Protein AF-A0A4R4VVX0-F1 (afdb_monomer)

Radius of gyration: 19.38 Å; Cα contacts (8 Å, |Δi|>4): 145; chains: 1; bounding box: 36×32×68 Å

Structure (mmCIF, N/CA/C/O backbone):
data_AF-A0A4R4VVX0-F1
#
_entry.id   AF-A0A4R4VVX0-F1
#
loop_
_atom_site.group_PDB
_atom_site.id
_atom_site.type_symbol
_atom_site.label_atom_id
_atom_site.label_alt_id
_atom_site.label_comp_id
_atom_site.label_asym_id
_atom_site.label_entity_id
_atom_site.label_seq_id
_atom_site.pdbx_PDB_ins_code
_atom_site.Cartn_x
_atom_site.Cartn_y
_atom_site.Cartn_z
_atom_site.occupancy
_atom_site.B_iso_or_equiv
_atom_site.auth_seq_id
_atom_site.auth_comp_id
_atom_site.auth_asym_id
_atom_site.auth_atom_id
_atom_site.pdbx_PDB_model_num
ATOM 1 N N . MET A 1 1 ? -5.667 10.682 46.283 1.00 42.91 1 MET A N 1
ATOM 2 C CA . MET A 1 1 ? -5.494 10.470 44.834 1.00 42.91 1 MET A CA 1
ATOM 3 C C . MET A 1 1 ? -6.436 9.339 44.505 1.00 42.91 1 MET A C 1
ATOM 5 O O . MET A 1 1 ? -6.134 8.206 44.853 1.00 42.91 1 MET A O 1
ATOM 9 N N . ASP A 1 2 ? -7.621 9.667 44.006 1.00 43.16 2 ASP A N 1
ATOM 10 C CA . ASP A 1 2 ? -8.606 8.655 43.640 1.00 43.16 2 ASP A CA 1
ATOM 11 C C . ASP A 1 2 ? -8.196 8.074 42.289 1.00 43.16 2 ASP A C 1
ATOM 13 O O . 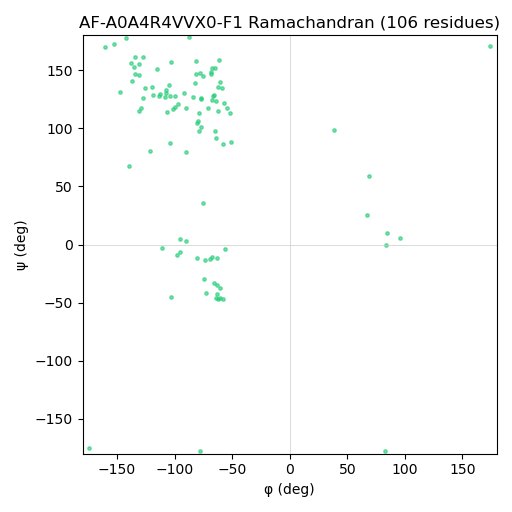ASP A 1 2 ? -8.131 8.783 41.283 1.00 43.16 2 ASP A O 1
ATOM 17 N N . VAL A 1 3 ? -7.816 6.799 42.297 1.00 53.41 3 VAL A N 1
ATOM 18 C CA . VAL A 1 3 ? -7.569 6.033 41.079 1.00 53.41 3 VAL A CA 1
ATOM 19 C C . VAL A 1 3 ? -8.941 5.612 40.577 1.00 53.41 3 VAL A C 1
ATOM 21 O O . VAL A 1 3 ? -9.599 4.779 41.193 1.00 53.41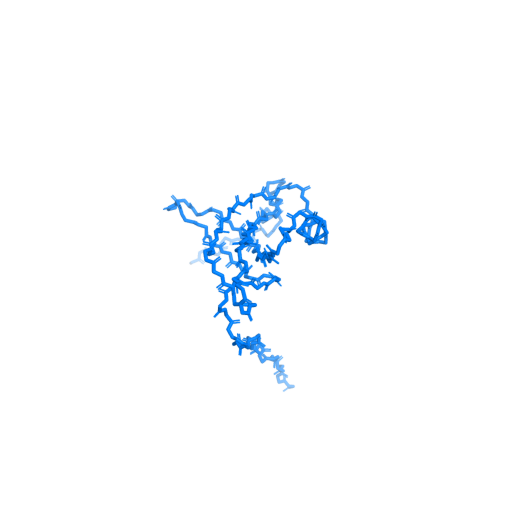 3 VAL A O 1
ATOM 24 N N . PHE A 1 4 ? -9.404 6.245 39.502 1.00 55.72 4 PHE A N 1
ATOM 25 C CA . PHE A 1 4 ? -10.580 5.768 38.788 1.00 55.72 4 PHE A CA 1
ATOM 26 C C . PHE A 1 4 ? -10.236 4.419 38.154 1.00 55.72 4 PHE A C 1
ATOM 28 O O . PHE A 1 4 ? -9.223 4.314 37.460 1.00 55.72 4 PHE A O 1
ATOM 35 N N . ASP A 1 5 ? -11.064 3.404 38.411 1.00 54.28 5 ASP A N 1
ATOM 36 C CA . ASP A 1 5 ? -10.967 2.105 37.747 1.00 54.28 5 ASP A CA 1
ATOM 37 C C . ASP A 1 5 ? -11.001 2.321 36.229 1.00 54.28 5 ASP A C 1
ATOM 39 O O . ASP A 1 5 ? -11.965 2.853 35.671 1.00 54.28 5 ASP A O 1
ATOM 43 N N . PHE A 1 6 ? -9.909 1.950 35.566 1.00 55.00 6 PHE A N 1
ATOM 44 C CA . PHE A 1 6 ? -9.825 1.941 34.115 1.00 55.00 6 PHE A CA 1
ATOM 45 C C . PHE A 1 6 ? -10.578 0.706 33.612 1.00 55.00 6 PHE A C 1
ATOM 47 O O . PHE A 1 6 ? -10.071 -0.410 33.699 1.00 55.00 6 PHE A O 1
ATOM 54 N N . ASP A 1 7 ? -11.807 0.906 33.134 1.00 60.69 7 ASP A 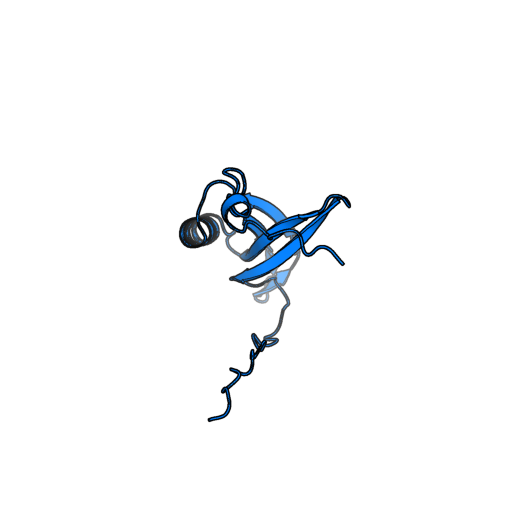N 1
ATOM 55 C CA . ASP A 1 7 ? -12.612 -0.153 32.520 1.00 60.69 7 ASP A CA 1
ATOM 56 C C . ASP A 1 7 ? -12.148 -0.388 31.073 1.00 60.69 7 ASP A C 1
ATOM 58 O O . ASP A 1 7 ? -12.521 0.331 30.142 1.00 60.69 7 ASP A O 1
ATOM 62 N N . ASP A 1 8 ? -11.306 -1.402 30.894 1.00 57.38 8 ASP A N 1
ATOM 63 C CA . ASP A 1 8 ? -10.718 -1.804 29.616 1.00 57.38 8 ASP A CA 1
ATOM 64 C C . ASP A 1 8 ? -11.739 -2.382 28.615 1.00 57.38 8 ASP A C 1
ATOM 66 O O . ASP A 1 8 ? -11.454 -2.504 27.422 1.00 57.38 8 ASP A O 1
ATOM 70 N N . ARG A 1 9 ? -12.971 -2.669 29.056 1.00 51.75 9 ARG A N 1
ATOM 71 C CA . ARG A 1 9 ? -14.035 -3.245 28.215 1.00 51.75 9 ARG A CA 1
ATOM 72 C C . ARG A 1 9 ? -14.636 -2.252 27.216 1.00 51.75 9 ARG A C 1
ATOM 74 O O . ARG A 1 9 ? -15.319 -2.680 26.289 1.00 51.75 9 ARG A O 1
ATOM 81 N N . ASN A 1 10 ? -14.362 -0.954 27.367 1.00 47.34 10 ASN A N 1
ATOM 82 C CA . ASN A 1 10 ? -14.736 0.099 26.411 1.00 47.34 10 ASN A CA 1
ATOM 83 C C . ASN A 1 10 ? -13.616 0.453 25.414 1.00 47.34 10 ASN A C 1
ATOM 85 O O . ASN A 1 10 ? -13.767 1.389 24.636 1.00 47.34 10 ASN A O 1
ATOM 89 N N . VAL A 1 11 ? -12.487 -0.264 25.425 1.00 55.47 11 VAL A N 1
ATOM 90 C CA . VAL A 1 11 ? -11.312 0.082 24.601 1.00 55.47 11 VAL A CA 1
ATOM 91 C C . VAL A 1 11 ? -11.447 -0.389 23.148 1.00 55.47 11 VAL A C 1
ATOM 93 O O . VAL A 1 11 ? -10.670 0.033 22.303 1.00 55.47 11 VAL A O 1
ATOM 96 N N . CYS A 1 12 ? -12.433 -1.233 22.834 1.00 46.94 12 CYS A N 1
ATOM 97 C CA . CYS A 1 12 ? -12.705 -1.678 21.468 1.00 46.94 12 CYS A CA 1
ATOM 98 C C . CYS A 1 12 ? -14.130 -1.299 21.067 1.00 46.94 12 CYS A C 1
ATOM 100 O O . CYS A 1 12 ? -15.054 -2.116 21.134 1.00 46.94 12 CYS A O 1
ATOM 102 N N . GLU A 1 13 ? -14.332 -0.042 20.674 1.00 53.09 13 GLU A N 1
ATOM 103 C CA . GLU A 1 13 ? -15.609 0.358 20.092 1.00 53.09 13 GLU A CA 1
ATOM 104 C C . GLU A 1 13 ? -15.781 -0.330 18.734 1.00 53.09 13 GLU A C 1
ATOM 106 O O . GLU A 1 13 ? -14.830 -0.601 18.007 1.00 53.09 13 GLU A O 1
ATOM 111 N N . ARG A 1 14 ? -17.029 -0.569 18.324 1.00 46.16 14 ARG A N 1
ATOM 112 C CA . ARG A 1 14 ? -17.400 -1.161 17.021 1.00 46.16 14 ARG A CA 1
ATOM 113 C C . ARG A 1 14 ? -16.854 -0.396 15.793 1.00 46.16 14 ARG A C 1
ATOM 115 O O . ARG A 1 14 ? -17.081 -0.823 14.663 1.00 46.16 14 ARG A O 1
ATOM 122 N N . LEU A 1 15 ? -16.195 0.741 16.024 1.00 51.62 15 LEU A N 1
ATOM 123 C CA . LEU A 1 15 ? -15.516 1.612 15.071 1.00 51.62 15 LEU A CA 1
ATOM 124 C C . LEU A 1 15 ? -14.001 1.338 14.953 1.00 51.62 15 LEU A C 1
ATOM 126 O O . LEU A 1 15 ? -13.388 1.868 14.029 1.00 51.62 15 LEU A O 1
ATOM 130 N N . ASP A 1 16 ? -13.418 0.460 15.778 1.00 58.16 16 ASP A N 1
ATOM 131 C CA . ASP A 1 16 ? -12.019 -0.003 15.688 1.00 58.16 16 ASP A CA 1
ATOM 132 C C . ASP A 1 16 ? -11.791 -1.008 14.549 1.00 58.16 16 ASP A C 1
ATOM 134 O O . ASP A 1 16 ? -10.998 -1.947 14.637 1.00 58.16 16 ASP A O 1
ATOM 138 N N . THR A 1 17 ? -12.485 -0.835 13.424 1.00 64.00 17 THR A N 1
ATOM 139 C CA . THR A 1 17 ? -12.123 -1.577 12.219 1.00 64.00 17 THR A CA 1
ATOM 140 C C . THR A 1 17 ? -10.755 -1.084 11.740 1.00 64.00 17 THR A C 1
ATOM 142 O O . THR A 1 17 ? -10.610 0.121 11.494 1.00 64.00 17 THR A O 1
ATOM 145 N N . PRO A 1 18 ? -9.758 -1.971 11.578 1.00 74.88 18 PRO A N 1
ATOM 146 C CA . PRO A 1 18 ? -8.422 -1.563 11.176 1.00 74.88 18 PRO A CA 1
ATOM 147 C C . PRO A 1 18 ? -8.477 -0.841 9.827 1.00 74.88 18 PRO A C 1
ATOM 149 O O . PRO A 1 18 ? -9.169 -1.263 8.896 1.00 74.88 18 PRO A O 1
ATOM 152 N N . THR A 1 19 ? -7.764 0.284 9.737 1.00 86.31 19 THR A N 1
ATOM 153 C CA . THR A 1 19 ? -7.635 1.039 8.491 1.00 86.31 19 THR A CA 1
ATOM 154 C C . THR A 1 19 ? -6.288 0.748 7.832 1.00 86.31 19 THR A C 1
ATOM 156 O O . THR A 1 19 ? -5.211 1.056 8.344 1.00 86.31 19 THR A O 1
ATOM 159 N N . PHE A 1 20 ? -6.428 0.158 6.654 1.00 91.25 20 PHE A N 1
ATOM 160 C CA . PHE A 1 20 ? -5.506 -0.009 5.545 1.00 91.25 20 PHE A CA 1
ATOM 161 C C . PHE A 1 20 ? -5.028 1.282 4.886 1.00 91.25 20 PHE A C 1
ATOM 163 O O . PHE A 1 20 ? -5.879 1.900 4.256 1.00 91.25 20 PHE A O 1
ATOM 170 N N . MET A 1 21 ? -3.757 1.690 4.911 1.00 94.12 21 MET A N 1
ATOM 171 C CA . MET A 1 21 ? -3.244 2.600 3.872 1.00 94.12 21 MET A CA 1
ATOM 172 C C . MET A 1 21 ? -2.309 1.837 2.944 1.00 94.12 21 MET A C 1
ATOM 174 O O . MET A 1 21 ? -1.373 1.188 3.394 1.00 94.12 21 MET A O 1
ATOM 178 N N . VAL A 1 22 ? -2.577 1.913 1.647 1.00 94.69 22 VAL A N 1
ATOM 179 C CA . VAL A 1 22 ? -1.778 1.276 0.605 1.00 94.69 22 VAL A CA 1
ATOM 180 C C . VAL A 1 22 ? -1.220 2.350 -0.301 1.00 94.69 22 VAL A C 1
ATOM 182 O O . VAL A 1 22 ? -1.976 3.155 -0.837 1.00 94.69 22 VAL A O 1
ATOM 185 N N . GLU A 1 23 ? 0.080 2.327 -0.528 1.00 95.56 23 GLU A N 1
ATOM 186 C CA . GLU A 1 23 ? 0.714 3.088 -1.593 1.00 95.56 23 GLU A CA 1
ATOM 187 C C . GLU A 1 23 ? 0.961 2.156 -2.770 1.00 95.56 23 GLU A C 1
ATOM 189 O O . GLU A 1 23 ? 1.677 1.166 -2.637 1.00 95.56 23 GLU A O 1
ATOM 194 N N . LEU A 1 24 ? 0.358 2.445 -3.920 1.00 95.69 24 LEU A N 1
ATOM 195 C CA . LEU A 1 24 ? 0.621 1.720 -5.158 1.00 95.69 24 LEU A CA 1
ATOM 196 C C . LEU A 1 24 ? 1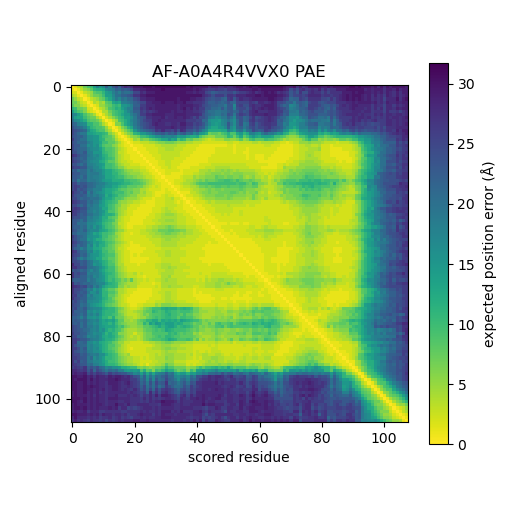.645 2.494 -5.972 1.00 95.69 24 LEU A C 1
ATOM 198 O O . LEU A 1 24 ? 1.402 3.642 -6.347 1.00 95.69 24 LEU A O 1
ATOM 202 N N . TRP A 1 25 ? 2.768 1.852 -6.259 1.00 95.81 25 TRP A N 1
ATOM 203 C CA . TRP A 1 25 ? 3.876 2.437 -6.992 1.00 95.81 25 TRP A CA 1
ATOM 204 C C . TRP A 1 25 ? 3.948 1.839 -8.393 1.00 95.81 25 TRP A C 1
ATOM 206 O O . TRP A 1 25 ? 3.877 0.625 -8.577 1.00 95.81 25 TRP A O 1
ATOM 216 N N . SER A 1 26 ? 4.094 2.706 -9.387 1.00 94.06 26 SER A N 1
ATOM 217 C CA . SER A 1 26 ? 4.290 2.342 -10.793 1.00 94.06 26 SER A CA 1
ATOM 218 C C . SER A 1 26 ? 5.460 3.122 -11.369 1.00 94.06 26 SER A C 1
ATOM 220 O O . SER A 1 26 ? 5.798 4.194 -10.866 1.00 94.06 26 SER A O 1
ATOM 222 N N . TRP A 1 27 ? 6.083 2.582 -12.408 1.00 93.75 27 TRP A N 1
ATOM 223 C CA . TRP A 1 27 ? 7.171 3.238 -13.125 1.00 93.75 27 TRP A CA 1
ATOM 224 C C . TRP A 1 27 ? 7.219 2.763 -14.574 1.00 93.75 27 TRP A C 1
ATOM 226 O O . TRP A 1 27 ? 6.507 1.848 -14.980 1.00 93.75 27 TRP A O 1
ATOM 236 N N . SER A 1 28 ? 8.072 3.403 -15.358 1.00 91.31 28 SER A N 1
ATOM 237 C CA . SER A 1 28 ? 8.467 2.952 -16.690 1.00 91.31 28 SER A CA 1
ATOM 238 C C . SER A 1 28 ? 9.855 2.320 -16.637 1.00 91.31 28 SER A C 1
ATOM 240 O O . SER A 1 28 ? 10.624 2.585 -15.715 1.00 91.31 28 SER A O 1
ATOM 242 N N . ILE A 1 29 ? 10.165 1.463 -17.605 1.00 90.44 29 ILE A N 1
ATOM 243 C CA . ILE A 1 29 ? 11.487 0.852 -17.752 1.00 90.44 29 ILE A CA 1
ATOM 244 C C . ILE A 1 29 ? 12.099 1.415 -19.031 1.00 90.44 29 ILE A C 1
ATOM 246 O O . ILE A 1 29 ? 11.433 1.436 -20.070 1.00 90.44 29 ILE A O 1
ATOM 250 N N . ASP A 1 30 ? 13.328 1.914 -18.948 1.00 88.88 30 ASP A N 1
ATOM 251 C CA . ASP A 1 30 ? 14.036 2.441 -20.110 1.00 88.88 30 ASP A CA 1
ATOM 252 C C . ASP A 1 30 ? 14.624 1.321 -20.998 1.00 88.88 30 ASP A C 1
ATOM 254 O O . ASP A 1 30 ? 14.446 0.127 -20.753 1.00 88.88 30 ASP A O 1
ATOM 258 N N . SER A 1 31 ? 15.338 1.690 -22.065 1.00 86.81 31 SER A N 1
ATOM 259 C CA . SER A 1 31 ? 15.941 0.717 -22.987 1.00 86.81 31 SER A CA 1
ATOM 260 C C . SER A 1 31 ? 17.101 -0.094 -22.391 1.00 86.81 31 SER A C 1
ATOM 262 O O . SER A 1 31 ? 17.513 -1.080 -23.002 1.00 86.81 31 SER A O 1
ATOM 264 N N . LYS A 1 32 ? 17.631 0.299 -21.227 1.00 89.69 32 LYS A N 1
ATOM 265 C CA . LYS A 1 32 ? 18.691 -0.401 -20.489 1.00 89.69 32 LYS A CA 1
ATOM 266 C C . LYS A 1 32 ? 18.145 -1.286 -19.368 1.00 89.69 32 LYS A C 1
ATOM 268 O O . LYS A 1 32 ? 18.899 -2.089 -18.827 1.00 89.69 32 LYS A O 1
ATOM 273 N N . GLY A 1 33 ? 16.850 -1.190 -19.070 1.00 83.81 33 GLY A N 1
ATOM 274 C CA . GLY A 1 33 ? 16.213 -1.921 -17.979 1.00 83.81 33 GLY A CA 1
ATOM 275 C C . GLY A 1 33 ? 16.104 -1.120 -16.680 1.00 83.81 33 GLY A C 1
ATOM 276 O O . GLY A 1 33 ? 15.652 -1.677 -15.680 1.00 83.81 33 GLY A O 1
ATOM 277 N N . ASP A 1 34 ? 16.468 0.164 -16.684 1.00 86.06 34 ASP A N 1
ATOM 278 C CA . ASP A 1 34 ? 16.448 1.010 -15.495 1.00 86.06 34 ASP A CA 1
ATOM 279 C C . ASP A 1 34 ? 15.037 1.557 -15.231 1.00 86.06 34 ASP A C 1
ATOM 281 O O . ASP A 1 34 ? 14.306 1.957 -16.146 1.00 86.06 34 ASP A O 1
ATOM 285 N N . ALA A 1 35 ? 14.640 1.573 -13.957 1.00 86.69 35 ALA A N 1
ATOM 286 C CA . ALA A 1 35 ? 13.343 2.088 -13.535 1.00 86.69 35 ALA A CA 1
ATOM 287 C C . ALA A 1 35 ? 13.337 3.626 -13.521 1.00 86.69 35 ALA A C 1
ATOM 289 O O . ALA A 1 35 ? 14.153 4.259 -12.854 1.00 86.69 35 ALA A O 1
ATOM 290 N N . MET A 1 36 ? 12.382 4.224 -14.234 1.00 85.94 36 MET A N 1
ATOM 291 C CA . MET A 1 36 ? 12.261 5.667 -14.438 1.00 85.94 36 MET A CA 1
ATOM 292 C C . MET A 1 36 ? 10.820 6.140 -14.228 1.00 85.94 36 MET A C 1
ATOM 294 O O . MET A 1 36 ? 9.863 5.453 -14.590 1.00 85.94 36 MET A O 1
ATOM 298 N N . GLY A 1 37 ? 10.652 7.359 -13.706 1.00 88.25 37 GLY A N 1
ATOM 299 C CA . GLY A 1 37 ? 9.338 8.000 -13.586 1.00 88.25 37 GLY A CA 1
ATOM 300 C C . GLY A 1 37 ? 8.420 7.324 -12.565 1.00 88.25 37 GLY A C 1
ATOM 301 O O . GLY A 1 37 ? 7.336 6.864 -12.919 1.00 88.25 37 GLY A O 1
ATOM 302 N N . PHE A 1 38 ? 8.854 7.256 -11.304 1.00 91.88 38 PHE A N 1
ATOM 303 C CA . PHE A 1 38 ? 8.057 6.688 -10.216 1.00 91.88 38 PHE A CA 1
ATOM 304 C C . PHE A 1 38 ? 6.808 7.525 -9.931 1.00 91.88 38 PHE A C 1
ATOM 306 O O . PHE A 1 38 ? 6.889 8.731 -9.699 1.00 91.88 38 PHE A O 1
ATOM 313 N N . HIS A 1 39 ? 5.656 6.864 -9.900 1.00 93.75 39 HIS A N 1
ATOM 314 C CA . HIS A 1 39 ? 4.372 7.460 -9.562 1.00 93.75 39 HIS A CA 1
ATOM 315 C C . HIS A 1 39 ? 3.694 6.654 -8.453 1.00 93.75 39 HIS A C 1
ATOM 317 O O . HIS A 1 39 ? 3.480 5.447 -8.605 1.00 93.75 39 HIS A O 1
ATOM 323 N N . MET A 1 40 ? 3.318 7.339 -7.371 1.00 93.81 40 MET A N 1
ATOM 324 C CA . MET A 1 40 ? 2.624 6.769 -6.216 1.00 93.81 40 MET A CA 1
ATOM 325 C C . MET A 1 40 ? 1.145 7.151 -6.225 1.00 93.81 40 MET A C 1
ATOM 327 O O . MET A 1 40 ? 0.781 8.291 -6.504 1.00 93.81 40 MET A O 1
ATOM 331 N N . THR A 1 41 ? 0.269 6.199 -5.918 1.00 94.44 41 THR A N 1
ATOM 332 C CA . THR A 1 41 ? -1.162 6.446 -5.708 1.00 94.44 41 THR A CA 1
ATOM 333 C C . THR A 1 41 ? -1.619 5.830 -4.389 1.00 94.44 41 THR A C 1
ATOM 335 O O . THR A 1 41 ? -1.586 4.602 -4.265 1.00 94.44 41 THR A O 1
ATOM 338 N N . PRO A 1 42 ? -2.092 6.634 -3.419 1.00 92.56 42 PRO A N 1
ATOM 339 C CA . PRO A 1 42 ? -2.548 6.110 -2.144 1.00 92.56 42 PRO A CA 1
ATOM 340 C C . PRO A 1 42 ? -3.985 5.581 -2.241 1.00 92.56 42 PRO A C 1
ATOM 342 O O . PRO A 1 42 ? -4.834 6.123 -2.957 1.00 92.56 42 PRO A O 1
ATOM 345 N N . ARG A 1 43 ? -4.285 4.529 -1.480 1.00 93.94 43 ARG A N 1
ATOM 346 C CA . ARG A 1 43 ? -5.617 3.936 -1.317 1.00 93.94 43 ARG A CA 1
ATOM 347 C C . ARG A 1 43 ? -5.859 3.604 0.146 1.00 93.94 43 ARG A C 1
ATOM 349 O O . ARG A 1 43 ? -4.962 3.133 0.834 1.00 93.94 43 ARG A O 1
ATOM 356 N N . LEU A 1 44 ? -7.086 3.831 0.608 1.00 91.62 44 LEU A N 1
ATOM 357 C CA . LEU A 1 44 ? -7.511 3.423 1.941 1.00 91.62 44 LEU A CA 1
ATOM 358 C C . LEU A 1 44 ? -8.390 2.178 1.844 1.00 91.62 44 LEU A C 1
ATOM 360 O O . LEU A 1 44 ? -9.376 2.179 1.107 1.00 91.62 44 LEU A O 1
ATOM 364 N N . LEU A 1 45 ? -8.043 1.144 2.605 1.00 90.56 45 LEU A N 1
ATOM 365 C CA . LEU A 1 45 ? -8.829 -0.075 2.763 1.00 90.56 45 LEU A CA 1
ATOM 366 C C . LEU A 1 45 ? -9.460 -0.067 4.157 1.00 90.56 45 LEU A C 1
ATOM 368 O O . LEU A 1 45 ? -8.787 0.202 5.151 1.00 90.56 45 LEU A O 1
ATOM 372 N N . ARG A 1 46 ? -10.764 -0.316 4.233 1.00 88.88 46 ARG A N 1
ATOM 373 C CA . ARG A 1 46 ? -11.532 -0.334 5.484 1.00 88.88 46 ARG A CA 1
ATOM 374 C C . ARG A 1 46 ? -12.443 -1.548 5.493 1.00 88.88 46 ARG A C 1
ATOM 376 O O . ARG A 1 46 ? -12.877 -1.985 4.430 1.00 88.88 46 ARG A O 1
ATOM 383 N N . GLY A 1 47 ? -12.770 -2.034 6.687 1.00 86.12 47 GLY A N 1
ATOM 384 C CA . GLY A 1 47 ? -13.682 -3.168 6.849 1.00 86.12 47 GLY A CA 1
ATOM 385 C C . GLY A 1 47 ? -13.122 -4.487 6.313 1.00 86.12 47 GLY A C 1
ATOM 386 O O . GLY A 1 47 ? -13.901 -5.356 5.943 1.00 86.12 47 GLY A O 1
ATOM 387 N N . CYS A 1 48 ? -11.797 -4.615 6.253 1.00 86.50 48 CYS A N 1
ATOM 388 C CA . CYS A 1 48 ? -11.099 -5.843 5.898 1.00 86.50 48 CYS A CA 1
ATOM 389 C C . CYS A 1 48 ? -10.058 -6.172 6.971 1.00 86.50 48 CYS A C 1
ATOM 391 O O . CYS A 1 48 ? -9.664 -5.291 7.742 1.00 86.50 48 CYS A O 1
ATOM 393 N N . ASP A 1 49 ? -9.595 -7.416 7.015 1.00 89.88 49 ASP A N 1
ATOM 394 C CA . ASP A 1 49 ? -8.437 -7.795 7.825 1.00 89.88 49 ASP A CA 1
ATOM 395 C C . ASP A 1 49 ? -7.105 -7.608 7.065 1.00 89.88 49 ASP A C 1
ATOM 397 O O . ASP A 1 49 ? -7.064 -7.193 5.902 1.00 89.88 49 ASP A O 1
ATOM 401 N N . VAL A 1 50 ? -5.983 -7.893 7.734 1.00 89.06 50 VAL A N 1
ATOM 402 C CA . VAL A 1 50 ? -4.642 -7.740 7.145 1.00 89.06 50 VAL A CA 1
ATOM 403 C C . VAL A 1 50 ? -4.385 -8.700 5.977 1.00 89.06 50 VAL A C 1
ATOM 405 O O . VAL A 1 50 ? -3.684 -8.344 5.031 1.00 89.06 50 VAL A O 1
ATOM 408 N N . ARG A 1 51 ? -4.945 -9.915 6.009 1.00 92.88 51 ARG A N 1
ATOM 409 C CA . ARG A 1 51 ? -4.757 -10.920 4.952 1.00 92.88 51 ARG A CA 1
ATOM 410 C C . ARG A 1 51 ? -5.536 -10.522 3.709 1.00 92.88 51 ARG A C 1
ATOM 412 O O . ARG A 1 51 ? -5.012 -10.631 2.603 1.00 92.88 51 ARG A O 1
ATOM 419 N N . GLU A 1 52 ? -6.754 -10.031 3.893 1.00 94.44 52 GLU A N 1
ATOM 420 C CA . GLU A 1 52 ? -7.578 -9.473 2.826 1.00 94.44 52 GLU A CA 1
ATOM 421 C C . GLU A 1 52 ? -6.926 -8.230 2.212 1.00 94.44 52 GLU A C 1
ATOM 423 O O . GLU A 1 52 ? -6.871 -8.113 0.987 1.00 94.44 52 GLU A O 1
ATOM 428 N N . ALA A 1 53 ? -6.361 -7.342 3.040 1.00 94.38 53 ALA A N 1
ATOM 429 C CA . ALA A 1 53 ? -5.618 -6.177 2.567 1.00 94.38 53 ALA A CA 1
ATOM 430 C C . ALA A 1 53 ? -4.399 -6.580 1.718 1.00 94.38 53 ALA A C 1
ATOM 432 O O . ALA A 1 53 ? -4.209 -6.046 0.626 1.00 94.38 53 ALA A O 1
ATOM 433 N N . LEU A 1 54 ? -3.609 -7.562 2.167 1.00 95.19 54 LEU A N 1
ATOM 434 C CA . LEU A 1 54 ? -2.471 -8.092 1.406 1.00 95.19 54 LEU A CA 1
ATOM 435 C C . LEU A 1 54 ? -2.903 -8.722 0.076 1.00 95.19 54 LEU A C 1
ATOM 437 O O . LEU A 1 54 ? -2.336 -8.402 -0.968 1.00 95.19 54 LEU A O 1
ATOM 441 N N . ALA A 1 55 ? -3.939 -9.564 0.095 1.00 96.25 55 ALA A N 1
ATOM 442 C CA . ALA A 1 55 ? -4.474 -10.180 -1.117 1.00 96.25 55 ALA A CA 1
ATOM 443 C C . ALA A 1 55 ? -4.984 -9.125 -2.113 1.00 96.25 55 ALA A C 1
ATOM 445 O O . ALA A 1 55 ? -4.806 -9.261 -3.327 1.00 96.25 55 ALA A O 1
ATOM 446 N N . TRP A 1 56 ? -5.589 -8.046 -1.608 1.00 96.69 56 TRP A N 1
ATOM 447 C CA . TRP A 1 56 ? -5.985 -6.910 -2.428 1.00 96.69 56 TRP A CA 1
ATOM 448 C C . TRP A 1 56 ? -4.767 -6.217 -3.049 1.00 96.69 56 TRP A C 1
ATOM 450 O O . TRP A 1 56 ? -4.777 -5.966 -4.256 1.00 96.69 56 TRP A O 1
ATOM 460 N N . CYS A 1 57 ? -3.709 -5.954 -2.276 1.00 96.25 57 CYS A N 1
ATOM 461 C CA . CYS A 1 57 ? -2.475 -5.352 -2.785 1.00 96.25 57 CYS A CA 1
ATOM 462 C C . CYS A 1 57 ? -1.851 -6.187 -3.907 1.00 96.25 57 CYS A C 1
ATOM 464 O O . CYS A 1 57 ? -1.531 -5.650 -4.966 1.00 96.25 57 CYS A O 1
ATOM 466 N N . ASP A 1 58 ? -1.739 -7.503 -3.727 1.00 94.12 58 ASP A N 1
ATOM 467 C CA . ASP A 1 58 ? -1.156 -8.385 -4.741 1.00 94.12 58 ASP A CA 1
ATOM 468 C C . ASP A 1 58 ? -1.956 -8.421 -6.042 1.00 94.12 58 ASP A C 1
ATOM 470 O O . ASP A 1 58 ? -1.367 -8.490 -7.121 1.00 94.12 58 ASP A O 1
ATOM 474 N N . LYS A 1 59 ? -3.286 -8.332 -5.952 1.00 96.62 59 LYS A N 1
ATOM 475 C CA . LYS A 1 59 ? -4.171 -8.302 -7.120 1.00 96.62 59 LYS A CA 1
ATOM 476 C C . LYS A 1 59 ? -4.141 -6.964 -7.865 1.00 96.62 59 LYS A C 1
ATOM 478 O O . LYS A 1 59 ? -4.405 -6.942 -9.064 1.00 96.62 59 LYS A O 1
ATOM 483 N N . ASN A 1 60 ? -3.876 -5.859 -7.166 1.00 96.25 60 ASN A N 1
ATOM 484 C CA . ASN A 1 60 ? -4.019 -4.503 -7.710 1.00 96.25 60 ASN A CA 1
ATOM 485 C C . ASN A 1 60 ? -2.687 -3.773 -7.928 1.00 96.25 60 ASN A C 1
ATOM 487 O O . ASN A 1 60 ? -2.697 -2.648 -8.433 1.00 96.25 60 ASN A O 1
ATOM 491 N N . LYS A 1 61 ? -1.547 -4.370 -7.558 1.00 93.44 61 LYS A N 1
ATOM 492 C CA . LYS A 1 61 ? -0.242 -3.753 -7.804 1.00 93.44 61 LYS A CA 1
ATOM 493 C C . LYS A 1 61 ? 0.004 -3.572 -9.312 1.00 93.44 61 LYS A C 1
ATOM 495 O O . LYS A 1 61 ? -0.274 -4.494 -10.085 1.00 93.44 61 LYS A O 1
ATOM 500 N N . PRO A 1 62 ? 0.518 -2.409 -9.745 1.00 92.38 62 PRO A N 1
ATOM 501 C CA . PRO A 1 62 ? 0.864 -2.181 -11.144 1.00 92.38 62 PRO A CA 1
ATOM 502 C C . PRO A 1 62 ? 1.947 -3.147 -11.644 1.00 92.38 62 PRO A C 1
ATOM 504 O O . PRO A 1 62 ? 2.717 -3.703 -10.860 1.00 92.38 62 PRO A O 1
ATOM 507 N N . SER A 1 63 ? 2.028 -3.318 -12.965 1.00 90.06 63 SER A N 1
ATOM 508 C CA . SER A 1 63 ? 3.102 -4.065 -13.623 1.00 90.06 63 SER A CA 1
ATOM 509 C C . SER A 1 63 ? 3.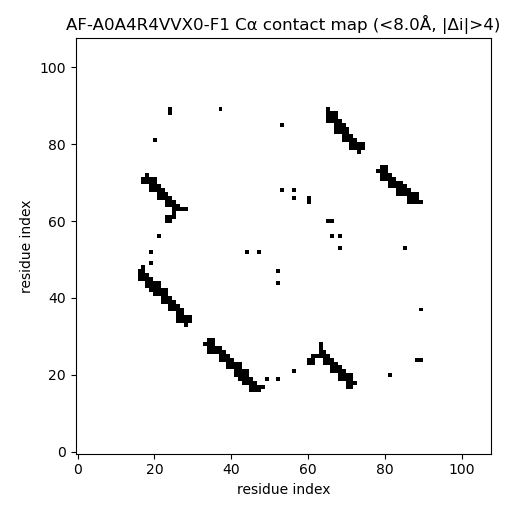672 -3.240 -14.788 1.00 90.06 63 SER A C 1
ATOM 511 O O . SER A 1 63 ? 2.935 -2.987 -15.743 1.00 90.06 63 SER A O 1
ATOM 513 N N . PRO A 1 64 ? 4.945 -2.803 -14.725 1.00 90.12 64 PRO A N 1
ATOM 514 C CA . PRO A 1 64 ? 5.847 -2.908 -13.576 1.00 90.12 64 PRO A CA 1
ATOM 515 C C . PRO A 1 64 ? 5.389 -2.012 -12.410 1.00 90.12 64 PRO A C 1
ATOM 517 O O . PRO A 1 64 ? 4.804 -0.945 -12.609 1.00 90.12 64 PRO A O 1
ATOM 520 N N . GLY A 1 65 ? 5.624 -2.468 -11.182 1.00 91.56 65 GLY A N 1
ATOM 521 C CA . GLY A 1 65 ? 5.147 -1.774 -9.993 1.00 91.56 65 GLY A CA 1
ATOM 522 C C . GLY A 1 65 ? 5.390 -2.531 -8.694 1.00 91.56 65 GLY A C 1
ATOM 523 O O . GLY A 1 65 ? 5.775 -3.703 -8.682 1.00 91.56 65 GLY A O 1
ATOM 524 N N . SER A 1 66 ? 5.145 -1.842 -7.586 1.00 94.31 66 SER A N 1
ATOM 525 C CA . SER A 1 66 ? 5.177 -2.392 -6.233 1.00 94.31 66 SER A CA 1
ATOM 526 C C . SER A 1 66 ? 4.061 -1.777 -5.391 1.00 94.31 66 SER A C 1
ATOM 528 O O . SER A 1 66 ? 3.287 -0.937 -5.855 1.00 94.31 66 SER A O 1
ATOM 530 N N . PHE A 1 67 ? 3.943 -2.224 -4.147 1.00 95.56 67 PHE A N 1
ATOM 531 C CA . PHE A 1 67 ? 3.071 -1.589 -3.171 1.00 95.56 67 PHE A CA 1
ATOM 532 C C . PHE A 1 67 ? 3.797 -1.431 -1.841 1.00 95.56 67 PHE A C 1
ATOM 534 O O . PHE A 1 67 ? 4.765 -2.147 -1.591 1.00 95.56 67 PHE A O 1
ATOM 541 N N . VAL A 1 68 ? 3.285 -0.551 -0.985 1.00 95.94 68 VAL A N 1
ATOM 542 C CA . VAL A 1 68 ? 3.560 -0.526 0.456 1.00 95.94 68 VAL A CA 1
ATOM 543 C C . VAL A 1 68 ? 2.233 -0.569 1.200 1.00 95.94 68 VAL A C 1
ATOM 545 O O . VAL A 1 68 ? 1.292 0.123 0.822 1.00 95.94 68 VAL A O 1
ATOM 548 N N . LEU A 1 69 ? 2.136 -1.402 2.232 1.00 95.56 69 LEU A N 1
ATOM 549 C CA . LEU A 1 69 ? 0.958 -1.535 3.084 1.00 95.56 69 LEU A CA 1
ATOM 550 C C . LEU A 1 69 ? 1.286 -1.045 4.494 1.00 95.56 69 LEU A C 1
ATOM 552 O O . LEU A 1 69 ? 2.212 -1.554 5.124 1.00 95.56 69 LEU A O 1
ATOM 556 N N . PHE A 1 70 ? 0.466 -0.138 5.013 1.00 93.75 70 PHE A N 1
ATOM 557 C CA . PHE A 1 70 ? 0.539 0.379 6.373 1.00 93.75 70 PHE A CA 1
ATOM 558 C C . PHE A 1 70 ? -0.754 0.090 7.136 1.00 93.75 70 PHE A C 1
ATOM 560 O O . PHE A 1 70 ? -1.837 0.357 6.621 1.00 93.75 70 PHE A O 1
ATOM 567 N N . ALA A 1 71 ? -0.661 -0.361 8.385 1.00 90.12 71 ALA A N 1
ATOM 568 C CA . ALA A 1 71 ? -1.784 -0.292 9.324 1.00 90.12 71 ALA A CA 1
ATOM 569 C C . ALA A 1 71 ? -1.701 1.010 10.110 1.00 90.12 71 ALA A C 1
ATOM 571 O O . ALA A 1 71 ? -0.648 1.318 10.661 1.00 90.12 71 ALA A O 1
ATOM 572 N N . GLY A 1 72 ? -2.785 1.773 10.203 1.00 84.50 72 GLY A N 1
ATOM 573 C CA . GLY A 1 72 ? -2.722 3.028 10.939 1.00 84.50 72 GLY A CA 1
ATOM 574 C C . GLY A 1 72 ? -4.043 3.747 11.099 1.00 84.50 72 GLY A C 1
ATOM 575 O O . GLY A 1 72 ? -5.103 3.261 10.708 1.00 84.50 72 GLY A O 1
ATOM 576 N N . VAL A 1 73 ? -3.952 4.935 11.686 1.00 79.50 73 VAL A N 1
ATOM 577 C CA . VAL A 1 73 ? -5.089 5.806 11.980 1.00 79.50 73 VAL A CA 1
ATOM 578 C C . VAL A 1 73 ? -4.813 7.220 11.485 1.00 79.50 73 VAL A C 1
ATOM 580 O O . VAL A 1 73 ? -3.681 7.712 11.519 1.00 79.50 73 VAL A O 1
ATOM 583 N N . TRP A 1 74 ? -5.865 7.896 11.029 1.00 73.44 74 TRP A N 1
ATOM 584 C CA . TRP A 1 74 ? -5.809 9.332 10.774 1.00 73.44 74 TRP A CA 1
ATOM 585 C C . TRP A 1 74 ? -5.890 10.077 12.098 1.00 73.44 74 TRP A C 1
ATOM 587 O O . TRP A 1 74 ? -6.802 9.856 12.890 1.00 73.44 74 TRP A O 1
ATOM 597 N N . THR A 1 75 ? -4.919 10.947 12.347 1.00 74.88 75 THR A N 1
ATOM 598 C CA . THR A 1 75 ? -4.899 11.770 13.554 1.00 74.88 75 THR A CA 1
ATOM 599 C C . THR A 1 75 ? -5.810 12.985 13.392 1.00 74.88 75 THR A C 1
ATOM 601 O O . THR A 1 75 ? -6.036 13.474 12.284 1.00 74.88 75 THR A O 1
ATOM 604 N N . ASN A 1 76 ? -6.250 13.552 14.516 1.00 74.38 76 ASN A N 1
ATOM 605 C CA . ASN A 1 76 ? -7.024 14.802 14.543 1.00 74.38 76 ASN A CA 1
ATOM 606 C C . ASN A 1 76 ? -6.242 16.014 13.998 1.00 74.38 76 ASN A C 1
ATOM 608 O O . ASN A 1 76 ? -6.819 17.070 13.766 1.00 74.38 76 ASN A O 1
ATOM 612 N N . LEU A 1 77 ? -4.929 15.863 13.801 1.00 78.31 77 LEU A N 1
ATOM 613 C CA . LEU A 1 77 ? -4.037 16.869 13.229 1.00 78.31 77 LEU A CA 1
ATOM 614 C C . LEU A 1 77 ? -3.933 16.762 11.696 1.00 78.31 77 LEU A C 1
ATOM 616 O O . LEU A 1 77 ? -3.170 17.504 11.084 1.00 78.31 77 LEU A O 1
ATOM 620 N N . GLY A 1 78 ? -4.680 15.846 11.071 1.00 75.31 78 GLY A N 1
ATOM 621 C CA . GLY A 1 78 ? -4.772 15.728 9.615 1.00 75.31 78 GLY A CA 1
ATOM 622 C C . GLY A 1 78 ? -3.665 14.906 8.954 1.00 75.31 78 GLY A C 1
ATOM 623 O O . GLY A 1 78 ? -3.581 14.900 7.730 1.00 75.31 78 GLY A O 1
ATOM 624 N N . TYR A 1 79 ? -2.834 14.193 9.722 1.00 75.44 79 TYR A N 1
ATOM 625 C CA . TYR A 1 79 ? -1.827 13.271 9.177 1.00 75.44 79 TYR A CA 1
ATOM 626 C C . TYR A 1 79 ? -2.109 11.815 9.559 1.00 75.44 79 TYR A C 1
ATOM 628 O O . TYR A 1 79 ? -2.692 11.537 10.613 1.00 75.44 79 TYR A O 1
ATOM 636 N N . PHE A 1 80 ? -1.683 10.883 8.704 1.00 77.88 80 PHE A N 1
ATOM 637 C CA . PHE A 1 80 ? -1.784 9.446 8.942 1.00 77.88 80 PHE A CA 1
ATOM 638 C C . PHE A 1 80 ? -0.600 8.968 9.782 1.00 77.88 80 PHE A C 1
ATOM 640 O O . PHE A 1 80 ? 0.557 9.208 9.437 1.00 77.88 80 PHE A O 1
ATOM 647 N N . LYS A 1 81 ? -0.887 8.283 10.889 1.00 78.88 81 LYS A N 1
ATOM 648 C CA . LYS A 1 81 ? 0.119 7.589 11.691 1.00 78.88 81 LYS A CA 1
ATOM 649 C C . LYS A 1 81 ? -0.044 6.098 11.440 1.00 78.88 81 LYS A C 1
ATOM 651 O O . LYS A 1 81 ? -1.075 5.536 11.806 1.00 78.88 81 LYS A O 1
ATOM 656 N N . GLY A 1 82 ? 0.95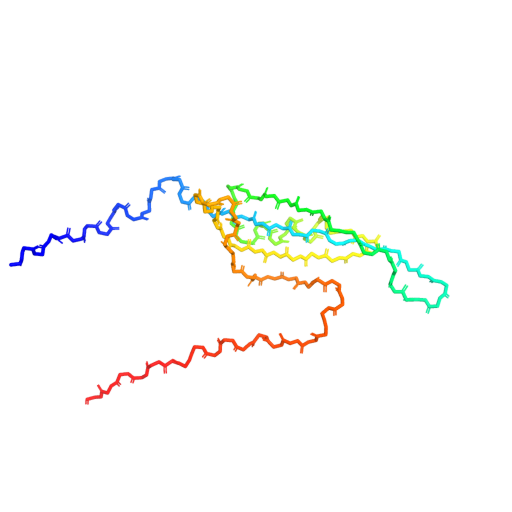7 5.473 10.827 1.00 85.06 82 GLY A N 1
ATOM 657 C CA . GLY A 1 82 ? 0.897 4.063 10.460 1.00 85.06 82 GLY A CA 1
ATOM 658 C C . GLY A 1 82 ? 2.183 3.294 10.729 1.00 85.06 82 GLY A C 1
ATOM 659 O O . GLY A 1 82 ? 3.267 3.867 10.804 1.00 85.06 82 GLY A O 1
ATOM 660 N N . LEU A 1 83 ? 2.023 1.985 10.877 1.00 89.81 83 LEU A N 1
ATOM 661 C CA . LEU A 1 83 ? 3.070 0.980 10.942 1.00 89.81 83 LEU A CA 1
ATOM 662 C C . LEU A 1 83 ? 3.192 0.314 9.572 1.00 89.81 83 LEU A C 1
ATOM 664 O O . LEU A 1 83 ? 2.196 -0.181 9.041 1.00 89.81 83 LEU A O 1
ATOM 668 N N . TRP A 1 84 ? 4.403 0.275 9.023 1.00 93.00 84 TRP A N 1
ATOM 669 C CA . TRP A 1 84 ? 4.701 -0.477 7.806 1.00 93.00 84 TRP A CA 1
ATOM 670 C C . TRP A 1 84 ? 4.507 -1.971 8.059 1.00 93.00 84 TRP A C 1
ATOM 672 O O . TRP A 1 84 ? 5.131 -2.537 8.953 1.00 93.00 84 TRP A O 1
ATOM 682 N N . LEU A 1 85 ? 3.656 -2.616 7.265 1.00 92.00 85 LEU A N 1
ATOM 683 C CA . LEU A 1 85 ? 3.392 -4.049 7.368 1.00 92.00 85 LEU A CA 1
ATOM 684 C C . LEU A 1 85 ? 4.087 -4.864 6.281 1.00 92.00 85 LEU A C 1
ATOM 686 O O . LEU A 1 85 ? 4.639 -5.920 6.573 1.00 92.00 85 LEU A O 1
ATOM 690 N N . ALA A 1 86 ? 4.019 -4.415 5.026 1.00 93.50 86 ALA A N 1
ATOM 691 C CA . ALA A 1 86 ? 4.503 -5.196 3.892 1.00 93.50 86 ALA A CA 1
ATOM 692 C C . ALA A 1 86 ? 4.760 -4.340 2.651 1.00 93.50 86 ALA A C 1
ATOM 694 O O . ALA A 1 86 ? 4.333 -3.190 2.568 1.00 93.50 86 ALA A O 1
ATOM 695 N N . GLY A 1 87 ? 5.397 -4.954 1.655 1.00 92.31 87 GLY A N 1
ATOM 696 C CA . GLY A 1 87 ? 5.719 -4.300 0.396 1.00 92.31 87 GLY A CA 1
ATOM 697 C C . GLY A 1 87 ? 6.996 -3.463 0.477 1.00 92.31 87 GLY A C 1
ATOM 698 O O . GLY A 1 87 ? 7.691 -3.479 1.492 1.00 92.31 87 GLY A O 1
ATOM 699 N N . ARG A 1 88 ? 7.327 -2.786 -0.623 1.00 91.19 88 ARG A N 1
ATOM 700 C CA . ARG A 1 88 ? 8.555 -2.003 -0.792 1.00 91.19 88 ARG A CA 1
ATOM 701 C C . ARG A 1 88 ? 8.296 -0.803 -1.701 1.00 91.19 88 ARG A C 1
ATOM 703 O O . ARG A 1 88 ? 7.744 -0.975 -2.794 1.00 91.19 88 ARG A O 1
ATOM 710 N N . ALA A 1 89 ? 8.722 0.382 -1.271 1.00 89.12 89 ALA A N 1
ATOM 711 C CA . ALA A 1 89 ? 8.746 1.557 -2.131 1.00 89.12 89 ALA A CA 1
ATOM 712 C C . ALA A 1 89 ? 9.930 1.459 -3.115 1.00 89.12 89 ALA A C 1
ATOM 714 O O . ALA A 1 89 ? 10.982 0.913 -2.776 1.00 89.12 89 ALA A O 1
ATOM 715 N N . PRO A 1 90 ? 9.794 1.946 -4.355 1.00 85.81 90 PRO A N 1
ATOM 716 C CA . PRO A 1 90 ? 10.905 1.938 -5.295 1.00 85.81 90 PRO A CA 1
ATOM 71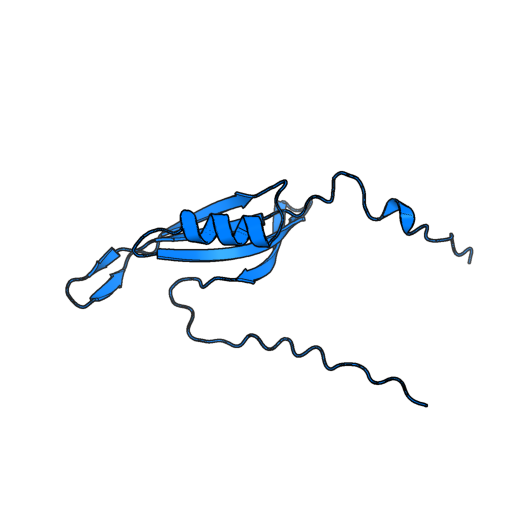7 C C . PRO A 1 90 ? 12.088 2.764 -4.767 1.00 85.81 90 PRO A C 1
ATOM 719 O O . PRO A 1 90 ? 11.898 3.847 -4.221 1.00 85.81 90 PRO A O 1
ATOM 722 N N . GLY A 1 91 ? 13.311 2.264 -4.966 1.00 76.00 91 GLY A N 1
ATOM 723 C CA . GLY A 1 91 ? 14.541 2.950 -4.548 1.00 76.00 91 GLY A CA 1
ATOM 724 C C . GLY A 1 91 ? 14.951 2.733 -3.087 1.00 76.00 91 GLY A C 1
ATOM 725 O O . GLY A 1 91 ? 15.998 3.233 -2.687 1.00 76.00 91 GLY A O 1
ATOM 726 N N . GLU A 1 92 ? 14.185 1.973 -2.301 1.00 71.06 92 GLU A N 1
ATOM 727 C CA . GLU A 1 92 ? 14.655 1.483 -1.004 1.00 71.06 92 GLU A CA 1
ATOM 728 C C . GLU A 1 92 ? 15.554 0.249 -1.191 1.00 71.06 92 GLU A C 1
ATOM 730 O O . GLU A 1 92 ? 15.076 -0.861 -1.459 1.00 71.06 92 GLU A O 1
ATOM 735 N N . ASP A 1 93 ? 16.867 0.449 -1.045 1.00 54.56 93 ASP A N 1
ATOM 736 C CA . ASP A 1 93 ? 17.810 -0.633 -0.746 1.00 54.56 93 ASP A CA 1
ATOM 737 C C . ASP A 1 93 ? 17.509 -1.218 0.645 1.00 54.56 93 ASP A C 1
ATOM 739 O O . ASP A 1 93 ? 16.980 -0.530 1.517 1.00 54.56 93 ASP A O 1
ATOM 743 N N . GLU A 1 94 ? 17.823 -2.501 0.851 1.00 47.00 94 GLU A N 1
ATOM 744 C CA . GLU A 1 94 ? 17.538 -3.270 2.073 1.00 47.00 94 GLU A CA 1
ATOM 745 C C . GLU A 1 94 ? 18.011 -2.577 3.368 1.00 47.00 94 GLU A C 1
ATOM 747 O O . GLU A 1 94 ? 19.095 -2.848 3.878 1.00 47.00 94 GLU A O 1
ATOM 752 N N . GLN A 1 95 ? 17.175 -1.735 3.976 1.00 39.53 95 GLN A N 1
ATOM 753 C CA . GLN A 1 95 ? 17.309 -1.370 5.383 1.00 39.53 95 GLN A CA 1
ATOM 754 C C . GLN A 1 95 ? 16.262 -2.104 6.214 1.00 39.53 95 GLN A C 1
ATOM 756 O O . GLN A 1 95 ? 15.161 -1.632 6.470 1.00 39.53 95 GLN A O 1
ATOM 761 N N . SER A 1 96 ? 16.680 -3.307 6.617 1.00 37.38 96 SER A N 1
ATOM 762 C CA . SER A 1 96 ? 16.483 -3.906 7.936 1.00 37.38 96 SER A CA 1
ATOM 763 C C . SER A 1 96 ? 15.141 -3.665 8.624 1.00 37.38 96 SER A C 1
ATOM 765 O O . SER A 1 96 ? 14.956 -2.732 9.407 1.00 37.38 96 SER A O 1
ATOM 767 N N . ALA A 1 97 ? 14.275 -4.666 8.490 1.00 39.34 97 ALA A N 1
ATOM 768 C CA . ALA A 1 97 ? 13.401 -5.075 9.575 1.00 39.34 97 ALA A CA 1
ATOM 769 C C . ALA A 1 97 ? 14.250 -5.476 10.801 1.00 39.34 97 ALA A C 1
ATOM 771 O O . ALA A 1 97 ? 14.567 -6.646 10.992 1.00 39.34 97 ALA A O 1
ATOM 772 N N . THR A 1 98 ? 14.614 -4.506 11.642 1.00 36.72 98 THR A N 1
ATOM 773 C CA . THR A 1 98 ? 15.186 -4.774 12.969 1.00 36.72 98 THR A CA 1
ATOM 774 C C . THR A 1 98 ? 14.627 -3.791 13.992 1.00 36.72 98 THR A C 1
ATOM 776 O O . THR A 1 98 ? 15.335 -2.967 14.555 1.00 36.72 98 THR A O 1
ATOM 779 N N . SER A 1 99 ? 13.331 -3.894 14.282 1.00 34.06 99 SER A N 1
ATOM 780 C CA . SER A 1 99 ? 12.880 -3.666 15.658 1.00 34.06 99 SER A CA 1
ATOM 781 C C . SER A 1 99 ? 12.923 -5.008 16.373 1.00 34.06 99 SER A C 1
ATOM 783 O O . SER A 1 99 ? 11.916 -5.696 16.512 1.00 34.06 99 SER A O 1
ATOM 785 N N . SER A 1 100 ? 14.126 -5.402 16.789 1.00 37.09 100 SER A N 1
ATOM 786 C CA . SER A 1 100 ? 14.296 -6.418 17.820 1.00 37.09 100 SER A CA 1
ATOM 787 C C . SER A 1 100 ? 13.708 -5.845 19.104 1.00 37.09 100 SER A C 1
ATOM 789 O O . SER A 1 100 ? 14.386 -5.138 19.845 1.00 37.09 100 SER A O 1
ATOM 791 N N . ALA A 1 101 ? 12.427 -6.108 19.358 1.00 35.91 101 ALA A N 1
ATOM 792 C CA . ALA A 1 101 ? 11.916 -6.067 20.714 1.00 35.91 101 ALA A CA 1
ATOM 793 C C . ALA A 1 101 ? 12.627 -7.198 21.459 1.00 35.91 101 ALA A C 1
ATOM 795 O O . ALA A 1 101 ? 12.291 -8.372 21.313 1.00 35.91 101 ALA A O 1
ATOM 796 N N . THR A 1 102 ? 13.689 -6.847 22.177 1.00 37.56 102 THR A N 1
ATOM 797 C CA . THR A 1 102 ? 14.350 -7.728 23.130 1.00 37.56 102 THR A CA 1
ATOM 798 C C . THR A 1 102 ? 13.270 -8.264 24.064 1.00 37.56 102 THR A C 1
ATOM 800 O O . THR A 1 102 ? 12.641 -7.493 24.789 1.00 37.56 102 THR A O 1
ATOM 803 N N . ALA A 1 103 ? 12.999 -9.568 23.998 1.00 39.31 103 ALA A N 1
ATOM 804 C CA . ALA A 1 103 ? 12.103 -10.229 24.932 1.00 39.31 103 ALA A CA 1
ATOM 805 C C . ALA A 1 103 ? 12.629 -9.996 26.355 1.00 39.31 103 ALA A C 1
ATOM 807 O O . ALA A 1 103 ? 13.778 -10.310 26.665 1.00 39.31 103 ALA A O 1
ATOM 808 N N . TYR A 1 104 ? 11.796 -9.391 27.195 1.00 43.28 104 TYR A N 1
ATOM 809 C CA . TYR A 1 104 ? 12.040 -9.255 28.622 1.00 43.28 104 TYR A CA 1
ATOM 810 C C . TYR A 1 104 ? 11.882 -10.633 29.270 1.00 43.28 104 TYR A C 1
ATOM 812 O O . TYR A 1 104 ? 10.797 -11.212 29.228 1.00 43.28 104 TYR A O 1
ATOM 820 N N . THR A 1 105 ? 12.954 -11.157 29.859 1.00 40.38 105 THR A N 1
ATOM 821 C CA . THR A 1 105 ? 12.883 -12.321 30.748 1.00 40.38 105 THR A CA 1
ATOM 822 C C . THR A 1 105 ? 12.673 -11.799 32.172 1.00 40.38 105 THR A C 1
ATOM 824 O O . THR A 1 105 ? 13.532 -11.057 32.653 1.00 40.38 105 THR A O 1
ATOM 827 N N . PRO A 1 106 ? 11.556 -12.114 32.851 1.00 36.41 106 PRO A N 1
ATOM 828 C CA . PRO A 1 106 ? 11.384 -11.731 34.248 1.00 36.41 106 PRO A CA 1
ATOM 829 C C . PRO A 1 106 ? 12.358 -12.527 35.144 1.00 36.41 106 PRO A C 1
ATOM 831 O O . PRO A 1 106 ? 12.701 -13.658 34.793 1.00 36.41 106 PRO A O 1
ATOM 834 N N . PRO A 1 107 ? 12.828 -11.952 36.266 1.00 46.41 107 PRO A N 1
ATOM 835 C CA . PRO A 1 107 ? 13.680 -12.661 37.218 1.00 46.41 107 PRO A CA 1
ATOM 836 C C . PRO A 1 107 ? 12.863 -13.615 38.107 1.00 46.41 107 PRO A C 1
ATOM 838 O O . PRO A 1 107 ? 11.713 -13.308 38.431 1.0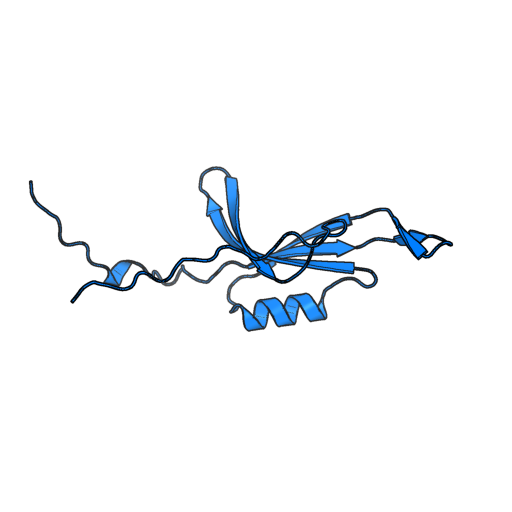0 46.41 107 PRO A O 1
ATOM 841 N N . ASP A 1 108 ? 13.488 -14.731 38.498 1.00 51.91 108 ASP A N 1
ATOM 842 C CA . ASP A 1 108 ? 13.022 -15.645 39.558 1.00 51.91 108 ASP A CA 1
ATOM 843 C C . ASP A 1 108 ? 13.126 -15.014 40.960 1.00 51.91 108 ASP A C 1
ATOM 845 O O . ASP A 1 108 ? 14.103 -14.261 41.208 1.00 51.91 108 ASP A O 1
#

Secondary structure (DSSP, 8-state):
-------GGGSS-TT-PPEEEEEEEEEEE-TTS-EEEEEEEEEEE-S--HHHHHHHHHHH--SSEEEEEEEEEE-TTS-EEEEEEEE--TT-----------PPPPP-

Organism: NCBI:txid2530384

Sequence (108 aa):
MDVFDFDDRNVCERLDTPTFMVELWSWSIDSKGDAMGFHMTPRLLRGCDVREALAWCDKNKPSPGSFVLFAGVWTNLGYFKGLWLAGRAPGEDEQSATSSATAYTPPD

pLDDT: mean 76.28, std 20.65, range [34.06, 96.69]

Mean predicted aligned error: 12.35 Å

Foldseek 3Di:
DDDDPDDCVPVDDPPPFWKKKKWAWDFDADPVRDTHDIDIDIDIDT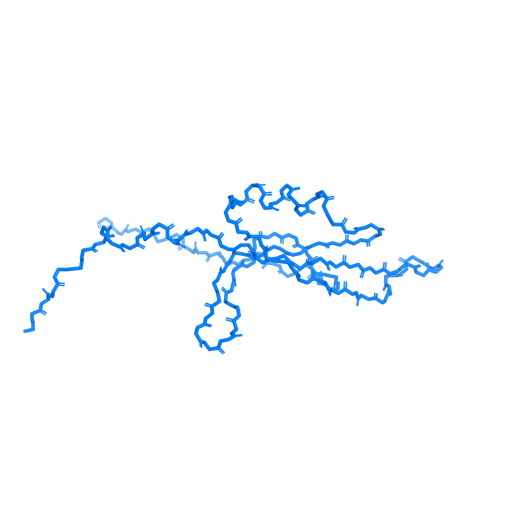PDDPVVSVVVQVVPHDVVIKMWIWTFDQDPVGDTDTDTDDMDDPPDDDDDPDPPPPDDDDDD

Nearest PDB structures (foldseek):
  7f4v-assembly1_aD  TM=3.776E-01  e=4.633E-01  Gloeobacter violaceus PCC 7421
  6grr-assembly1_A  TM=4.329E-01  e=5.520E-01  Escherichia coli
  2w0q-assembly1_B  TM=3.884E-01  e=1.250E+00  Escherichia coli
  6cqm-assembly1_A  TM=3.644E-01  e=8.105E+00  Saccharomyces cerevisiae S288C
  6cqk-assembly3_C  TM=3.273E-01  e=8.105E+00  Saccharomyces cerevisiae

Solvent-accessible surface area (backbone atoms only — not comparable to full-atom values): 7008 Å² total; per-residue (Å²): 133,86,79,74,84,81,71,70,84,70,74,69,52,99,76,71,57,57,34,37,40,33,39,36,30,32,45,45,68,50,99,87,68,50,81,40,74,78,45,79,48,79,47,79,46,68,86,52,56,72,67,57,50,50,55,48,48,71,73,66,42,44,87,61,50,32,34,33,37,25,49,39,48,77,42,97,85,79,48,77,51,63,46,85,73,46,74,51,64,89,90,68,71,94,75,71,98,70,84,75,74,76,80,82,78,83,82,132